Protein AF-A0A7W1L3Y7-F1 (afdb_monomer_lite)

Radius of gyration: 19.22 Å; chains: 1; bounding box: 58×40×40 Å

Foldseek 3Di:
DPQPPPPLLLVVWDQDPVRFTADDLSSLLVVCPDPQNPDDPPWDPLSVVVSVVCNVPVPDDDDPVSLVPGPDPSNSVSVVLSVVLVVLNVVDPGLVRSLVVCCPDPHRPHPLLVNLSSQLSVQSSVQPPPHDPVSNVVSNVVRFDWDWDQDPVRDIDTDGPVVVVVCVVVVDPDD

pLDDT: mean 91.41, std 9.78, range [36.44, 98.31]

Structure (mmCIF, N/CA/C/O backbone):
data_AF-A0A7W1L3Y7-F1
#
_entry.id   AF-A0A7W1L3Y7-F1
#
loop_
_atom_site.group_PDB
_atom_site.id
_atom_site.type_symbol
_atom_site.label_atom_id
_atom_site.label_alt_id
_atom_site.label_comp_id
_atom_site.label_asym_id
_atom_site.label_entity_id
_atom_site.label_seq_id
_atom_site.pdbx_PDB_ins_code
_atom_site.Cartn_x
_atom_site.Cartn_y
_atom_site.Cartn_z
_atom_site.occupancy
_atom_site.B_iso_or_equiv
_atom_site.auth_seq_id
_atom_site.auth_comp_id
_atom_site.auth_asym_id
_atom_site.auth_atom_id
_atom_site.pdbx_PDB_model_num
ATOM 1 N N . MET A 1 1 ? 14.614 -19.569 -9.894 1.00 56.78 1 MET A N 1
ATOM 2 C CA . MET A 1 1 ? 15.455 -18.602 -9.149 1.00 56.78 1 MET A CA 1
ATOM 3 C C . MET A 1 1 ? 15.008 -18.561 -7.680 1.00 56.78 1 MET A C 1
ATOM 5 O O . MET A 1 1 ? 13.864 -18.946 -7.446 1.00 56.78 1 MET A O 1
ATOM 9 N N . PRO A 1 2 ? 15.841 -18.178 -6.683 1.00 68.88 2 PRO A N 1
ATOM 10 C CA . PRO A 1 2 ? 15.335 -17.885 -5.339 1.00 68.88 2 PRO A CA 1
ATOM 11 C C . PRO A 1 2 ? 14.200 -16.865 -5.415 1.00 68.88 2 PRO A C 1
ATOM 13 O O . PRO A 1 2 ? 14.193 -16.025 -6.315 1.00 68.88 2 PRO A O 1
ATOM 16 N N . ASP A 1 3 ? 13.248 -16.938 -4.490 1.00 79.00 3 ASP A N 1
ATOM 17 C CA . ASP A 1 3 ? 12.190 -15.937 -4.416 1.00 79.00 3 ASP A CA 1
ATOM 18 C C . ASP A 1 3 ? 12.796 -14.570 -4.069 1.00 79.00 3 ASP A C 1
ATOM 20 O O . ASP A 1 3 ? 13.358 -14.387 -2.987 1.00 79.00 3 ASP A O 1
ATOM 24 N N . PHE A 1 4 ? 12.736 -13.636 -5.014 1.00 88.00 4 PHE A N 1
ATOM 25 C CA . PHE A 1 4 ? 13.309 -12.303 -4.883 1.00 88.00 4 PHE A CA 1
ATOM 26 C C . PHE A 1 4 ? 12.257 -11.310 -4.379 1.00 88.00 4 PHE A C 1
ATOM 28 O O . PHE A 1 4 ? 11.068 -11.425 -4.673 1.00 88.00 4 PHE A O 1
ATOM 35 N N . TRP A 1 5 ? 12.719 -10.349 -3.574 1.00 92.38 5 TRP A N 1
ATOM 36 C CA . TRP A 1 5 ? 11.899 -9.384 -2.828 1.00 92.38 5 TRP A CA 1
ATOM 37 C C . TRP A 1 5 ? 10.763 -10.025 -2.001 1.00 92.38 5 TRP A C 1
ATOM 39 O O . TRP A 1 5 ? 9.598 -9.649 -2.150 1.00 92.38 5 TRP A O 1
ATOM 49 N N . PRO A 1 6 ? 11.062 -10.964 -1.081 1.00 90.12 6 PRO A N 1
ATOM 50 C CA . PRO A 1 6 ? 10.035 -11.671 -0.307 1.00 90.12 6 PRO A CA 1
ATOM 51 C C . PRO A 1 6 ? 9.158 -10.746 0.557 1.00 90.12 6 PRO A C 1
ATOM 53 O O . PRO A 1 6 ? 8.056 -11.132 0.938 1.00 90.12 6 PRO A O 1
ATOM 56 N N . SER A 1 7 ? 9.630 -9.531 0.850 1.00 90.12 7 SER A N 1
ATOM 57 C CA . SER A 1 7 ? 8.935 -8.512 1.640 1.00 90.12 7 SER A CA 1
ATOM 58 C C . SER A 1 7 ? 8.073 -7.540 0.821 1.00 90.12 7 SER A C 1
ATOM 60 O O . SER A 1 7 ? 7.418 -6.693 1.418 1.00 90.12 7 SER A O 1
ATOM 62 N N . CYS A 1 8 ? 8.020 -7.637 -0.517 1.00 92.81 8 CYS A N 1
ATOM 63 C CA . CYS A 1 8 ? 7.277 -6.662 -1.338 1.00 92.81 8 CYS A CA 1
ATOM 64 C C . CYS A 1 8 ? 5.743 -6.756 -1.205 1.00 92.81 8 CYS A C 1
ATOM 66 O O . CYS A 1 8 ? 5.026 -5.871 -1.663 1.00 92.81 8 CYS A O 1
ATOM 68 N N . GLY A 1 9 ? 5.227 -7.821 -0.582 1.00 94.31 9 GLY A N 1
ATOM 69 C CA . GLY A 1 9 ? 3.790 -8.051 -0.405 1.00 94.31 9 GLY A CA 1
ATOM 70 C C . GLY A 1 9 ? 3.123 -8.832 -1.541 1.00 94.31 9 GLY A C 1
ATOM 71 O O . GLY A 1 9 ? 1.945 -9.150 -1.428 1.00 94.31 9 GLY A O 1
ATOM 72 N N . TYR A 1 10 ? 3.862 -9.225 -2.589 1.00 95.75 10 TYR A N 1
ATOM 73 C CA . TYR A 1 10 ? 3.333 -10.020 -3.710 1.00 95.75 10 TYR A CA 1
ATOM 74 C C . TYR A 1 10 ? 2.621 -11.305 -3.257 1.00 95.75 10 TYR A C 1
ATOM 76 O O . TYR A 1 10 ? 1.548 -11.630 -3.750 1.00 95.75 10 TYR A O 1
ATOM 84 N N . ARG A 1 11 ? 3.178 -12.008 -2.263 1.00 94.75 11 ARG A N 1
ATOM 85 C CA . ARG A 1 11 ? 2.610 -13.261 -1.730 1.00 94.75 11 ARG A CA 1
ATOM 86 C C . ARG A 1 11 ? 1.285 -13.087 -0.985 1.00 94.75 11 ARG A C 1
ATOM 88 O O . ARG A 1 11 ? 0.627 -14.080 -0.705 1.00 94.75 11 ARG A O 1
ATOM 95 N N . LEU A 1 12 ? 0.932 -11.857 -0.620 1.00 97.12 12 LEU A N 1
ATOM 96 C CA . LEU A 1 12 ? -0.343 -11.568 0.025 1.00 97.12 12 LEU A CA 1
ATOM 97 C C . LEU A 1 12 ? -1.458 -11.419 -1.0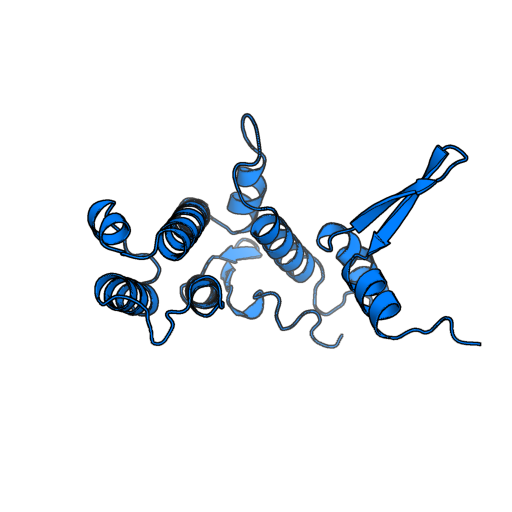08 1.00 97.12 12 LEU A C 1
ATOM 99 O O . LEU A 1 12 ? -2.620 -11.455 -0.641 1.00 97.12 12 LEU A O 1
ATOM 103 N N . LEU A 1 13 ? -1.132 -11.252 -2.289 1.00 97.50 13 LEU A N 1
ATOM 104 C CA . LEU A 1 13 ? -2.101 -11.099 -3.367 1.00 97.50 13 LEU A CA 1
ATOM 105 C C . LEU A 1 13 ? -2.479 -12.460 -3.958 1.00 97.50 13 LEU A C 1
ATOM 107 O O . LEU A 1 13 ? -1.822 -13.473 -3.723 1.00 97.50 13 LEU A O 1
ATOM 111 N N . THR A 1 14 ? -3.548 -12.490 -4.748 1.00 97.00 14 THR A N 1
ATOM 112 C CA . THR A 1 14 ? -3.971 -13.697 -5.474 1.00 97.00 14 THR A CA 1
ATOM 113 C C . THR A 1 14 ? -4.036 -13.409 -6.964 1.00 97.00 14 THR A C 1
ATOM 115 O O . THR A 1 14 ? -4.475 -12.335 -7.366 1.00 97.00 14 THR A O 1
ATOM 118 N N . GLN A 1 15 ? -3.603 -14.358 -7.790 1.00 96.50 15 GLN A N 1
ATOM 119 C CA . GLN A 1 15 ? -3.755 -14.254 -9.237 1.00 96.50 15 GLN A CA 1
ATOM 120 C C . GLN A 1 15 ? -5.181 -14.644 -9.645 1.00 96.50 15 GLN A C 1
ATOM 122 O O . GLN A 1 15 ? -5.721 -15.641 -9.170 1.00 96.50 15 GLN A O 1
ATOM 127 N N . ARG A 1 16 ? -5.787 -13.839 -10.513 1.00 95.81 16 ARG A N 1
ATOM 128 C CA . ARG A 1 16 ? -7.106 -14.067 -11.109 1.00 95.81 16 ARG A CA 1
ATOM 129 C C . ARG A 1 16 ? -6.986 -14.926 -12.370 1.00 95.81 16 ARG A C 1
ATOM 131 O O . ARG A 1 16 ? -5.899 -15.092 -12.919 1.00 95.81 16 ARG A O 1
ATOM 138 N N . ASP A 1 17 ? -8.122 -15.401 -12.874 1.00 94.94 17 ASP A N 1
ATOM 139 C CA . ASP A 1 17 ? -8.191 -16.221 -14.095 1.00 94.94 17 ASP A CA 1
ATOM 140 C C . ASP A 1 17 ? -7.686 -15.491 -15.353 1.00 94.94 17 ASP A C 1
ATOM 142 O O . ASP A 1 17 ? -7.199 -16.119 -16.289 1.00 94.94 17 ASP A O 1
ATOM 146 N N . ASP A 1 18 ? -7.771 -14.157 -15.375 1.00 95.00 18 ASP A N 1
ATOM 147 C CA . ASP A 1 18 ? -7.239 -13.302 -16.445 1.00 95.00 18 ASP A CA 1
ATOM 148 C C . ASP A 1 18 ? -5.726 -13.035 -16.312 1.00 95.00 18 ASP A C 1
ATOM 150 O O . ASP A 1 18 ? -5.155 -12.256 -17.076 1.00 95.00 18 ASP A O 1
ATOM 154 N N . GLY A 1 19 ? -5.074 -13.674 -15.338 1.00 95.19 19 GLY A N 1
ATOM 155 C CA . GLY A 1 19 ? -3.653 -13.546 -15.052 1.00 95.19 19 GLY A CA 1
ATOM 156 C C . GLY A 1 19 ? -3.285 -12.334 -14.199 1.00 95.19 19 GLY A C 1
ATOM 157 O O . GLY A 1 19 ? -2.130 -12.259 -13.800 1.00 95.19 19 GLY A O 1
ATOM 158 N N . ARG A 1 20 ? -4.224 -11.432 -13.884 1.00 96.94 20 ARG A N 1
ATOM 159 C CA . ARG A 1 20 ? -3.988 -10.185 -13.131 1.00 96.94 20 ARG A CA 1
ATOM 160 C C . ARG A 1 20 ? -4.031 -10.400 -11.620 1.00 96.94 20 ARG A C 1
ATOM 162 O O . ARG A 1 20 ? -4.549 -11.409 -11.139 1.00 96.94 20 ARG A O 1
ATOM 169 N N . LEU A 1 21 ? -3.546 -9.433 -10.845 1.00 98.00 21 LEU A N 1
ATOM 170 C CA . LEU A 1 21 ? -3.535 -9.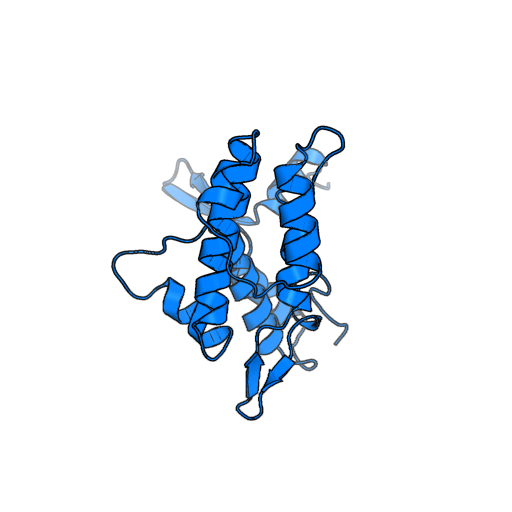522 -9.382 1.00 98.00 21 LEU A CA 1
ATOM 171 C C . LEU A 1 21 ? -4.813 -8.971 -8.737 1.00 98.00 21 LEU A C 1
ATOM 173 O O . LEU A 1 21 ? -5.205 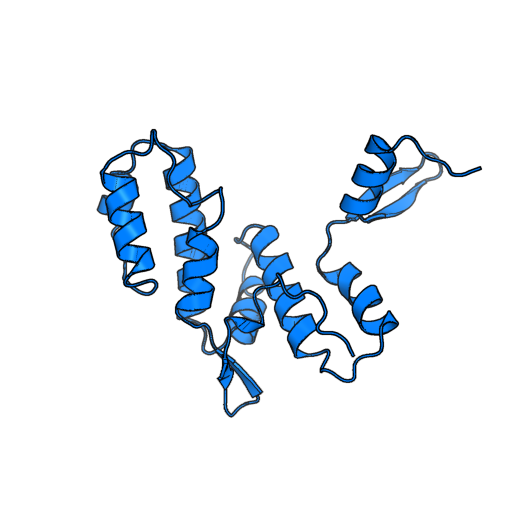-7.825 -8.957 1.00 98.00 21 LEU A O 1
ATOM 177 N N . ALA A 1 22 ? -5.430 -9.776 -7.874 1.00 97.75 22 ALA A N 1
ATOM 178 C CA . ALA A 1 22 ? -6.506 -9.374 -6.979 1.00 97.75 22 ALA A CA 1
ATOM 179 C C . ALA A 1 22 ? -5.960 -8.918 -5.621 1.00 97.75 22 ALA A C 1
ATOM 181 O O . ALA A 1 22 ? -5.140 -9.599 -4.995 1.00 97.75 22 ALA A O 1
ATOM 182 N N . VAL A 1 23 ? -6.489 -7.792 -5.139 1.00 97.88 23 VAL A N 1
ATOM 183 C CA . VAL A 1 23 ? -6.279 -7.304 -3.773 1.00 97.88 23 VAL A CA 1
ATOM 184 C C . VAL A 1 23 ? -7.006 -8.224 -2.796 1.00 97.88 23 VAL A C 1
ATOM 186 O O . VAL A 1 23 ? -8.205 -8.473 -2.941 1.00 97.88 23 VAL A O 1
ATOM 189 N N . THR A 1 24 ? -6.288 -8.702 -1.785 1.00 98.19 24 THR A N 1
ATOM 190 C CA . THR A 1 24 ? -6.813 -9.559 -0.717 1.00 98.19 24 THR A CA 1
ATOM 191 C C . THR A 1 24 ? -6.906 -8.790 0.596 1.00 98.19 24 THR A C 1
ATOM 193 O O . THR A 1 24 ? -6.329 -7.713 0.760 1.00 98.19 24 THR A O 1
ATOM 196 N N . ASP A 1 25 ? -7.595 -9.382 1.562 1.00 98.31 25 ASP A N 1
ATOM 197 C CA . ASP A 1 25 ? -7.688 -8.832 2.910 1.00 98.31 25 ASP A CA 1
ATOM 198 C C . ASP A 1 25 ? -6.326 -8.824 3.617 1.00 98.31 25 ASP A C 1
ATOM 200 O O . ASP A 1 25 ? -5.998 -7.859 4.302 1.00 98.31 25 ASP A O 1
ATOM 204 N N . ASP A 1 26 ? -5.489 -9.840 3.391 1.00 98.12 26 ASP A N 1
ATOM 205 C CA . ASP A 1 26 ? -4.153 -9.920 3.991 1.00 98.12 26 ASP A CA 1
ATOM 206 C C . ASP A 1 26 ? -3.208 -8.852 3.437 1.00 98.12 26 ASP A C 1
ATOM 208 O O . ASP A 1 26 ? -2.417 -8.270 4.183 1.00 98.12 26 ASP A O 1
ATOM 212 N N . PHE A 1 27 ? -3.330 -8.526 2.147 1.00 98.06 27 PHE A N 1
ATOM 213 C CA . PHE A 1 27 ? -2.586 -7.415 1.563 1.00 98.06 27 PHE A CA 1
ATOM 214 C C . PHE A 1 27 ? -2.968 -6.086 2.224 1.00 98.06 27 PHE A C 1
ATOM 216 O O . PHE A 1 27 ? -2.086 -5.313 2.595 1.00 98.06 27 PHE A O 1
ATOM 223 N N . LEU A 1 28 ? -4.263 -5.843 2.450 1.00 98.06 28 LEU A N 1
ATOM 224 C CA . LEU A 1 28 ? -4.734 -4.637 3.134 1.00 98.06 28 LEU A CA 1
ATOM 225 C C . LEU A 1 28 ? -4.277 -4.585 4.599 1.00 98.06 28 LEU A C 1
ATOM 227 O O . LEU A 1 28 ? -3.762 -3.555 5.034 1.00 98.06 28 LEU A O 1
ATOM 231 N N . ARG A 1 29 ? -4.385 -5.700 5.334 1.00 98.00 29 ARG A N 1
ATOM 232 C CA . ARG A 1 29 ? -3.908 -5.809 6.725 1.00 98.00 29 ARG A CA 1
ATOM 233 C C . ARG A 1 29 ? -2.418 -5.523 6.853 1.00 98.00 29 ARG A C 1
ATOM 235 O O . ARG A 1 29 ? -2.002 -4.932 7.841 1.00 98.00 29 ARG A O 1
ATOM 242 N N . SER A 1 30 ? -1.611 -5.887 5.856 1.00 97.00 30 SER A N 1
ATOM 243 C CA . SER A 1 30 ? -0.161 -5.667 5.912 1.00 97.00 30 SER A CA 1
ATOM 244 C C . SER A 1 30 ? 0.244 -4.199 6.064 1.00 97.00 30 SER A C 1
ATOM 246 O O . SER A 1 30 ? 1.307 -3.920 6.612 1.00 97.00 30 SER A O 1
ATOM 248 N N . TYR A 1 31 ? -0.596 -3.260 5.617 1.00 96.81 31 TYR A N 1
ATOM 249 C CA . TYR A 1 31 ? -0.360 -1.833 5.824 1.00 96.81 31 TYR A CA 1
ATOM 250 C C . TYR A 1 31 ? -0.603 -1.413 7.271 1.00 96.81 31 TYR A C 1
ATOM 252 O O . TYR A 1 31 ? 0.179 -0.632 7.799 1.00 96.81 31 TYR A O 1
ATOM 260 N N . LEU A 1 32 ? -1.635 -1.962 7.917 1.00 97.06 32 LEU A N 1
ATOM 261 C CA . LEU A 1 32 ? -1.959 -1.673 9.317 1.00 97.06 32 LEU A CA 1
ATOM 262 C C . LEU A 1 32 ? -0.828 -2.113 10.256 1.00 97.06 32 LEU A C 1
ATOM 264 O O . LEU A 1 32 ? -0.607 -1.503 11.288 1.00 97.06 32 LEU A O 1
ATOM 268 N N . LEU A 1 33 ? -0.048 -3.123 9.868 1.00 95.25 33 LEU A N 1
ATOM 269 C CA . LEU A 1 33 ? 1.101 -3.594 10.647 1.00 95.25 33 LEU A CA 1
ATOM 270 C C . LEU A 1 33 ? 2.351 -2.704 10.528 1.00 95.25 33 LEU A C 1
ATOM 272 O O . LEU A 1 33 ? 3.381 -3.019 11.127 1.00 95.25 33 LEU A O 1
ATOM 276 N N . ARG A 1 34 ? 2.311 -1.637 9.725 1.00 94.50 34 ARG A N 1
ATOM 277 C CA . ARG A 1 34 ? 3.442 -0.714 9.572 1.00 94.50 34 ARG A CA 1
ATOM 278 C C . ARG A 1 34 ? 3.464 0.309 10.695 1.00 94.50 34 ARG A C 1
ATOM 280 O O . ARG A 1 34 ? 2.416 0.686 11.198 1.00 94.50 34 ARG A O 1
ATOM 287 N N . LEU A 1 35 ? 4.652 0.801 11.035 1.00 93.44 35 LEU A N 1
ATOM 288 C CA . LEU A 1 35 ? 4.847 1.742 12.142 1.00 93.44 35 LEU A CA 1
ATOM 289 C C . LEU A 1 35 ? 4.038 3.038 11.986 1.00 93.44 35 LEU A C 1
ATOM 291 O O . LEU A 1 35 ? 3.679 3.644 12.983 1.00 93.44 35 LEU A O 1
ATOM 295 N N . GLU A 1 36 ? 3.731 3.449 10.755 1.00 93.81 36 GLU A N 1
ATOM 296 C CA . GLU A 1 36 ? 2.939 4.649 10.475 1.00 93.81 36 GLU A CA 1
ATOM 297 C C . GLU A 1 36 ? 1.445 4.501 10.825 1.00 93.81 36 GLU A C 1
ATOM 299 O O . GLU A 1 36 ? 0.751 5.511 10.934 1.00 93.81 36 GLU A O 1
ATOM 304 N N . LEU A 1 37 ? 0.941 3.265 10.962 1.00 96.12 37 LEU A N 1
ATOM 305 C CA . LEU A 1 37 ? -0.475 2.949 11.225 1.00 96.12 37 LEU A CA 1
ATOM 306 C C . LEU A 1 37 ? -0.692 2.057 12.455 1.00 96.12 37 LEU A C 1
ATOM 308 O O . LEU A 1 37 ? -1.814 1.977 12.955 1.00 96.12 37 LEU A O 1
ATOM 312 N N . ALA A 1 38 ? 0.342 1.352 12.908 1.00 96.25 38 ALA A N 1
ATOM 313 C CA . ALA A 1 38 ? 0.291 0.490 14.073 1.00 96.25 38 ALA A CA 1
ATOM 314 C C . ALA A 1 38 ? 0.182 1.352 15.343 1.00 96.25 38 ALA A C 1
ATOM 316 O O . ALA A 1 38 ? 1.081 2.161 15.589 1.00 96.25 38 ALA A O 1
ATOM 317 N N . PRO A 1 39 ? -0.868 1.167 16.163 1.00 95.12 39 PRO A N 1
ATOM 318 C CA . PRO A 1 39 ? -1.026 1.907 17.401 1.00 95.12 39 PRO A CA 1
ATOM 319 C C . PRO A 1 39 ? 0.154 1.685 18.347 1.00 95.12 39 PRO A C 1
ATOM 321 O O . PRO A 1 39 ? 0.728 0.592 18.424 1.00 95.12 39 PRO A O 1
ATOM 324 N N . ILE A 1 40 ? 0.482 2.721 19.109 1.00 94.69 40 ILE A N 1
ATOM 325 C CA . ILE A 1 40 ? 1.502 2.701 20.158 1.00 94.69 40 ILE A CA 1
ATOM 326 C C . ILE A 1 40 ? 0.844 2.672 21.542 1.00 94.69 40 ILE A C 1
ATOM 328 O O . ILE A 1 40 ? -0.377 2.735 21.674 1.00 94.69 40 ILE A O 1
ATOM 332 N N . ALA A 1 41 ? 1.644 2.555 22.603 1.00 92.75 41 ALA A N 1
ATOM 333 C CA . ALA A 1 41 ? 1.118 2.463 23.968 1.00 92.75 41 ALA A CA 1
ATOM 334 C C . ALA A 1 41 ? 0.315 3.712 24.382 1.00 92.75 41 ALA A C 1
ATOM 336 O O . ALA A 1 41 ? -0.584 3.630 25.217 1.00 92.75 41 ALA A O 1
ATOM 337 N N . GLU A 1 42 ? 0.644 4.856 23.790 1.00 93.94 42 GLU A N 1
ATOM 338 C CA . GLU A 1 42 ? 0.028 6.158 24.015 1.00 93.94 42 GLU A CA 1
ATOM 339 C C . GLU A 1 42 ? -1.187 6.426 23.107 1.00 93.94 42 GLU A C 1
ATOM 341 O O . GLU A 1 42 ? -1.851 7.451 23.280 1.00 93.94 42 GLU A O 1
ATOM 346 N N . SER A 1 43 ? -1.492 5.527 22.162 1.00 95.88 43 SER A N 1
ATOM 347 C CA . SER A 1 43 ? -2.618 5.674 21.236 1.00 95.88 43 SER A CA 1
ATOM 348 C C . SER A 1 43 ? -3.954 5.757 21.972 1.00 95.88 43 SER A C 1
ATOM 350 O O . SER A 1 43 ? -4.205 5.092 22.981 1.00 95.88 43 SER A O 1
ATOM 352 N N . CYS A 1 44 ? -4.845 6.598 21.452 1.00 96.50 44 CYS A N 1
ATOM 353 C CA . CYS A 1 44 ? -6.151 6.821 22.061 1.00 96.50 44 CYS A CA 1
ATOM 354 C C . CYS A 1 44 ? -7.115 5.647 21.806 1.00 96.50 44 CYS A C 1
ATOM 356 O O . CYS A 1 44 ? -6.958 4.884 20.856 1.00 96.50 44 CYS A O 1
ATOM 358 N N . ALA A 1 45 ? -8.163 5.527 22.628 1.00 97.38 45 ALA A N 1
ATOM 359 C CA . ALA A 1 45 ? -9.133 4.432 22.514 1.00 97.38 45 ALA A CA 1
ATOM 360 C C . ALA A 1 45 ? -9.811 4.354 21.133 1.00 97.38 45 ALA A C 1
ATOM 362 O O . ALA A 1 45 ? -10.003 3.259 20.618 1.00 97.38 45 ALA A O 1
ATOM 363 N N . ALA A 1 46 ? -10.117 5.503 20.519 1.00 97.12 46 ALA A N 1
ATOM 364 C CA . ALA A 1 46 ? -10.722 5.559 19.187 1.00 97.12 46 ALA A CA 1
ATOM 365 C C . ALA A 1 46 ? -9.790 5.007 18.096 1.00 97.12 46 ALA A C 1
ATOM 367 O O . ALA A 1 46 ? -10.242 4.335 17.175 1.00 97.12 46 ALA A O 1
ATOM 368 N N . GLU A 1 47 ? -8.484 5.259 18.210 1.00 97.69 47 GLU A N 1
ATOM 369 C CA . GLU A 1 47 ? -7.490 4.724 17.280 1.00 97.69 47 GLU A CA 1
ATOM 370 C C . GLU A 1 47 ? -7.365 3.204 17.415 1.00 97.69 47 GLU A C 1
ATOM 372 O O . GLU A 1 47 ? -7.378 2.504 16.407 1.00 97.69 47 GLU A O 1
ATOM 377 N N . LEU A 1 48 ? -7.305 2.693 18.650 1.00 97.62 48 LEU A N 1
ATOM 378 C CA . LEU A 1 48 ? -7.258 1.254 18.923 1.00 97.62 48 LEU A CA 1
ATOM 379 C C . LEU A 1 48 ? -8.505 0.540 18.386 1.00 97.62 48 LEU A C 1
ATOM 381 O O . LEU A 1 48 ? -8.389 -0.472 17.702 1.00 97.62 48 LEU A O 1
ATOM 385 N N . GLU A 1 49 ? -9.690 1.098 18.643 1.00 97.00 49 GLU A N 1
ATOM 386 C CA . GLU A 1 49 ? -10.960 0.542 18.168 1.00 97.00 49 GLU A CA 1
ATOM 387 C C . GLU A 1 49 ? -11.031 0.521 16.636 1.00 97.00 49 GLU A C 1
ATOM 389 O O . GLU A 1 49 ? -11.360 -0.511 16.045 1.00 97.00 49 GLU A O 1
ATOM 394 N N . LEU A 1 50 ? -10.662 1.629 15.982 1.00 97.25 50 LEU A N 1
ATOM 395 C CA . LEU A 1 50 ? -10.614 1.698 14.524 1.00 97.25 50 LEU A CA 1
ATOM 396 C C . LEU A 1 50 ? -9.613 0.686 13.951 1.00 97.25 50 LEU A C 1
ATOM 398 O O . LEU A 1 50 ? -9.923 -0.006 12.976 1.00 97.25 50 LEU A O 1
ATOM 402 N N . HIS A 1 51 ? -8.426 0.592 14.550 1.00 97.88 51 HIS A N 1
ATOM 403 C CA . HIS A 1 51 ? -7.376 -0.322 14.122 1.00 97.88 51 HIS A CA 1
ATOM 404 C C . HIS A 1 51 ? -7.822 -1.784 14.209 1.00 97.88 51 HIS A C 1
ATOM 406 O O . HIS A 1 51 ? -7.738 -2.513 13.219 1.00 97.88 51 HIS A O 1
ATOM 412 N N . ASP A 1 52 ? -8.350 -2.201 15.361 1.00 97.50 52 ASP A N 1
ATOM 413 C CA . ASP A 1 52 ? -8.819 -3.568 15.594 1.00 97.50 52 ASP A CA 1
ATOM 414 C C . ASP A 1 52 ? -9.968 -3.931 14.649 1.00 97.50 52 ASP A C 1
ATOM 416 O O . ASP A 1 52 ? -9.984 -5.015 14.052 1.00 97.50 52 ASP A O 1
ATOM 420 N N . ALA A 1 53 ? -10.905 -3.001 14.443 1.00 97.31 53 ALA A N 1
ATOM 421 C CA . ALA A 1 53 ? -12.010 -3.201 13.521 1.00 97.31 53 ALA A CA 1
ATOM 422 C C . ALA A 1 53 ? -11.504 -3.380 12.076 1.00 97.31 53 ALA A C 1
ATOM 424 O O . ALA A 1 53 ? -11.966 -4.275 11.364 1.00 97.31 53 ALA A O 1
ATOM 425 N N . LEU A 1 54 ? -10.527 -2.577 11.641 1.00 97.88 54 LEU A N 1
ATOM 426 C CA . LEU A 1 54 ? -9.927 -2.686 10.307 1.00 97.88 54 LEU A CA 1
ATOM 427 C C . LEU A 1 54 ? -9.050 -3.931 10.147 1.00 97.88 54 LEU A C 1
ATOM 429 O O . LEU A 1 54 ? -9.004 -4.504 9.058 1.00 97.88 54 LEU A O 1
ATOM 433 N N . LEU A 1 55 ? -8.384 -4.397 11.203 1.00 97.81 55 LEU A N 1
ATOM 434 C CA . LEU A 1 55 ? -7.683 -5.680 11.177 1.00 97.81 55 LEU A CA 1
ATOM 435 C C . LEU A 1 55 ? -8.667 -6.838 10.981 1.00 97.81 55 LEU A C 1
ATOM 437 O O . LEU A 1 55 ? -8.407 -7.734 10.172 1.00 97.81 55 LEU A O 1
ATOM 441 N N . ALA A 1 56 ? -9.812 -6.818 11.665 1.00 97.81 56 ALA A N 1
ATOM 442 C 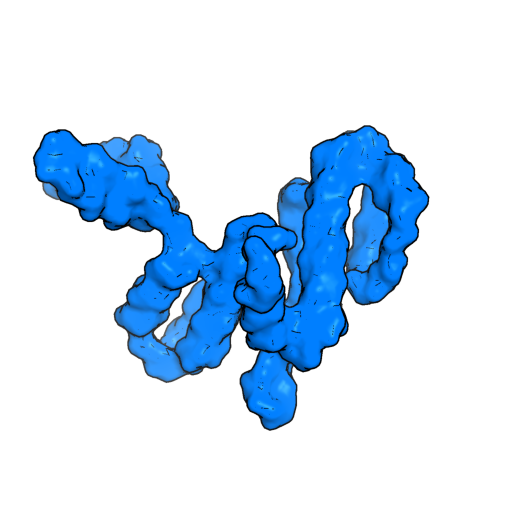CA . ALA A 1 56 ? -10.849 -7.832 11.491 1.00 97.81 56 ALA A CA 1
ATOM 443 C C . ALA A 1 56 ? -11.489 -7.754 10.093 1.00 97.81 56 ALA A C 1
ATOM 445 O O . ALA A 1 56 ? -11.562 -8.759 9.376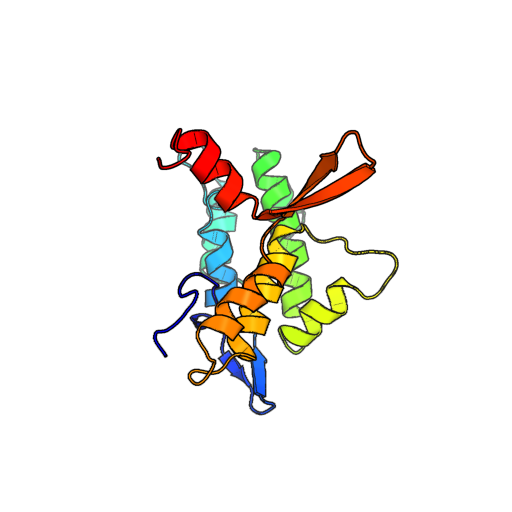 1.00 97.81 56 ALA A O 1
ATOM 446 N N . HIS A 1 57 ? -11.886 -6.550 9.677 1.00 97.88 57 HIS A N 1
ATOM 447 C CA . HIS A 1 57 ? -12.652 -6.283 8.462 1.00 97.88 57 HIS A CA 1
ATOM 448 C C . HIS A 1 57 ? -11.980 -5.201 7.597 1.00 97.88 57 HIS A C 1
ATOM 450 O O . HIS A 1 57 ? -12.475 -4.078 7.502 1.00 97.88 57 HIS A O 1
ATOM 456 N N . PRO A 1 58 ? -10.888 -5.518 6.878 1.00 97.50 58 PRO A N 1
ATOM 457 C CA . PRO A 1 58 ? -10.068 -4.507 6.200 1.00 97.50 58 PRO A CA 1
ATOM 458 C C . PRO A 1 58 ? -10.790 -3.737 5.092 1.00 97.50 58 PRO A C 1
ATOM 460 O O . PRO A 1 58 ? -10.369 -2.636 4.735 1.00 97.50 58 PRO A O 1
ATOM 463 N N . ARG A 1 59 ? -11.892 -4.280 4.561 1.00 97.62 59 ARG A N 1
ATOM 464 C CA . ARG A 1 59 ? -12.723 -3.643 3.526 1.00 97.62 59 ARG A CA 1
ATOM 465 C C . ARG A 1 59 ? -13.867 -2.793 4.073 1.00 97.62 59 ARG A C 1
ATOM 467 O O . ARG A 1 59 ? -14.593 -2.206 3.277 1.00 97.62 59 ARG A O 1
ATOM 474 N N . GLN A 1 60 ? -14.072 -2.753 5.389 1.00 96.19 60 GLN A N 1
ATOM 475 C CA . GLN A 1 60 ? -15.192 -2.005 5.953 1.00 96.19 60 GLN A CA 1
ATOM 476 C C . GLN A 1 60 ? -15.051 -0.504 5.675 1.00 96.19 60 GLN A C 1
ATOM 478 O O . GLN A 1 60 ? -13.944 0.053 5.684 1.00 96.19 60 GLN A O 1
ATOM 483 N N . SER A 1 61 ? -16.185 0.152 5.436 1.00 94.69 61 SER A N 1
ATOM 484 C CA . SER A 1 61 ? -16.236 1.611 5.357 1.00 94.69 61 SER A CA 1
ATOM 485 C C . SER A 1 61 ? -15.884 2.213 6.716 1.00 94.69 61 SER A C 1
ATOM 487 O O . SER A 1 61 ? -16.214 1.634 7.746 1.00 94.69 61 SER A O 1
ATOM 489 N N . VAL A 1 62 ? -15.223 3.366 6.703 1.00 95.12 62 VAL A N 1
ATOM 490 C CA . VAL A 1 62 ? -14.878 4.131 7.908 1.00 95.12 62 VAL A CA 1
ATOM 491 C C . VAL A 1 62 ? -15.546 5.488 7.775 1.00 95.12 62 VAL A C 1
ATOM 493 O O . VAL A 1 62 ? -15.383 6.136 6.739 1.00 95.12 62 VAL A O 1
ATOM 496 N N . ASP A 1 63 ? -16.327 5.896 8.774 1.00 91.56 63 ASP A N 1
ATOM 497 C CA . ASP A 1 63 ? -16.943 7.220 8.754 1.00 91.56 63 ASP A CA 1
ATOM 498 C C . ASP A 1 63 ? -15.878 8.291 9.044 1.00 91.56 63 ASP A C 1
ATOM 500 O O . ASP A 1 63 ? -14.935 8.104 9.816 1.00 91.56 63 ASP A O 1
ATOM 504 N N . THR A 1 64 ? -16.062 9.460 8.444 1.00 90.62 64 THR A N 1
ATOM 505 C CA . THR A 1 64 ? -15.377 10.697 8.817 1.00 90.62 64 THR A CA 1
ATOM 506 C C . THR A 1 64 ? -15.421 10.978 10.322 1.00 90.62 64 THR A C 1
ATOM 508 O O . THR A 1 64 ? -14.443 11.498 10.857 1.00 90.62 64 THR A O 1
ATOM 511 N N . GLY A 1 65 ? -16.512 10.613 11.008 1.00 92.12 65 GLY A N 1
ATOM 512 C CA . GLY A 1 65 ? -16.643 10.737 12.462 1.00 92.12 65 GLY A CA 1
ATOM 513 C C . GLY A 1 65 ? -15.646 9.870 13.235 1.00 92.12 65 GLY A C 1
ATOM 514 O O . GLY A 1 65 ? -14.990 10.372 14.148 1.00 92.12 65 GLY A O 1
ATOM 515 N N . ASP A 1 66 ? -15.476 8.611 12.825 1.00 92.25 66 ASP A N 1
ATOM 516 C CA . ASP A 1 66 ? -14.553 7.664 13.465 1.00 92.25 66 ASP A CA 1
ATOM 517 C C . ASP A 1 66 ? -13.103 8.129 13.301 1.00 92.25 66 ASP A C 1
ATOM 519 O O . ASP A 1 66 ? -12.325 8.156 14.253 1.00 92.25 66 ASP A O 1
ATOM 523 N N . LEU A 1 67 ? -12.755 8.589 12.094 1.00 94.50 67 LEU A N 1
ATOM 524 C CA . LEU A 1 67 ? -11.428 9.128 11.815 1.00 94.50 67 LEU A CA 1
ATOM 525 C C . LEU A 1 67 ? -11.168 10.432 12.589 1.00 94.50 67 LEU A C 1
ATOM 527 O O . LEU A 1 67 ? -10.066 10.651 13.091 1.00 94.50 67 LEU A O 1
ATOM 531 N N . ALA A 1 68 ? -12.171 11.306 12.713 1.00 95.25 68 ALA A N 1
ATOM 532 C CA . ALA A 1 68 ? -12.053 12.560 13.456 1.00 95.25 68 ALA A CA 1
ATOM 533 C C . ALA A 1 68 ? -11.880 12.352 14.970 1.00 95.25 68 ALA A C 1
ATOM 535 O O . ALA A 1 68 ? -11.278 13.209 15.622 1.00 95.25 68 ALA A O 1
ATOM 536 N N . ALA A 1 69 ? -12.369 11.230 15.510 1.00 96.00 69 ALA A N 1
ATOM 537 C CA . ALA A 1 69 ? -12.251 10.873 16.922 1.00 96.00 69 ALA A CA 1
ATOM 538 C C . ALA A 1 69 ? -10.818 10.507 17.349 1.00 96.00 69 ALA A C 1
ATOM 540 O O . ALA A 1 69 ? -10.521 10.520 18.546 1.00 96.00 69 ALA A O 1
ATOM 541 N N . ILE A 1 70 ? -9.917 10.228 16.399 1.00 96.81 70 ILE A N 1
ATOM 542 C CA . ILE A 1 70 ? -8.492 10.035 16.683 1.00 96.81 70 ILE A CA 1
ATOM 543 C C . ILE A 1 70 ? -7.898 11.353 17.197 1.00 96.81 70 ILE A C 1
ATOM 545 O O . ILE A 1 70 ? -7.958 12.392 16.530 1.00 96.81 70 ILE A O 1
ATOM 549 N N . ALA A 1 71 ? -7.329 11.301 18.404 1.00 95.00 71 ALA A N 1
ATOM 550 C CA . ALA A 1 71 ? -6.789 12.472 19.089 1.00 95.00 71 ALA A CA 1
ATOM 551 C C . ALA A 1 71 ? -5.484 12.977 18.457 1.00 95.00 71 ALA A C 1
ATOM 553 O O . ALA A 1 71 ? -5.290 14.188 18.336 1.00 95.00 71 ALA A O 1
ATOM 554 N N . ASP A 1 72 ? -4.611 12.057 18.045 1.00 96.50 72 ASP A N 1
ATOM 555 C CA . ASP A 1 72 ? -3.354 12.375 17.374 1.00 96.50 72 ASP A CA 1
ATOM 556 C C . ASP A 1 72 ? -3.614 12.802 15.919 1.00 96.50 72 ASP A C 1
ATOM 558 O O . ASP A 1 72 ? -4.241 12.091 15.130 1.00 96.50 72 ASP A O 1
ATOM 562 N N . ALA A 1 73 ? -3.150 14.002 15.568 1.00 96.00 73 ALA A N 1
ATOM 563 C CA . ALA A 1 73 ? -3.324 14.554 14.235 1.00 96.00 73 ALA A CA 1
ATOM 564 C C . ALA A 1 73 ? -2.500 13.811 13.176 1.00 96.00 73 ALA A C 1
ATOM 566 O O . ALA A 1 73 ? -3.011 13.629 12.070 1.00 96.00 73 ALA A O 1
ATOM 567 N N . ASP A 1 74 ? -1.298 13.349 13.523 1.00 95.38 74 ASP A N 1
ATOM 568 C CA . ASP A 1 74 ? -0.398 12.663 12.596 1.00 95.38 74 ASP A CA 1
ATOM 569 C C . ASP A 1 74 ? -0.935 11.257 12.297 1.00 95.38 74 ASP A C 1
ATOM 571 O O . ASP A 1 74 ? -1.058 10.861 11.135 1.00 95.38 74 ASP A O 1
ATOM 575 N N . ALA A 1 75 ? -1.376 10.531 13.333 1.00 95.75 75 ALA A N 1
ATOM 576 C CA . ALA A 1 75 ? -2.040 9.237 13.164 1.00 95.75 75 ALA A CA 1
ATOM 577 C C . ALA A 1 75 ? -3.300 9.374 12.295 1.00 95.75 75 ALA A C 1
ATOM 579 O O . ALA A 1 75 ? -3.495 8.626 11.333 1.00 95.75 75 ALA A O 1
ATOM 580 N N . ARG A 1 76 ? -4.140 10.378 12.575 1.00 96.69 76 ARG A N 1
ATOM 581 C CA . ARG A 1 76 ? -5.347 10.660 11.787 1.00 96.69 76 ARG A CA 1
ATOM 582 C C . ARG A 1 76 ? -5.034 10.959 10.320 1.00 96.69 76 ARG A C 1
ATOM 584 O O . ARG A 1 76 ? -5.756 10.490 9.436 1.00 96.69 76 ARG A O 1
ATOM 591 N N . GLU A 1 77 ? -3.980 11.722 10.042 1.00 96.12 77 GLU A N 1
ATOM 592 C CA . GLU A 1 77 ? -3.532 11.991 8.674 1.00 96.12 77 GLU A CA 1
ATOM 593 C C . GLU A 1 77 ? -3.078 10.704 7.970 1.00 96.12 77 GLU A C 1
ATOM 595 O O . GLU A 1 77 ? -3.542 10.421 6.859 1.00 96.12 77 GLU A O 1
ATOM 600 N N . ASN A 1 78 ? -2.263 9.882 8.638 1.00 96.12 78 ASN A N 1
ATOM 601 C CA . ASN A 1 78 ? -1.783 8.605 8.108 1.00 96.12 78 ASN A CA 1
ATOM 602 C C . ASN A 1 78 ? -2.937 7.649 7.778 1.00 96.12 78 ASN A C 1
ATOM 604 O O . ASN A 1 78 ? -2.986 7.101 6.669 1.00 96.12 78 ASN A O 1
ATOM 608 N N . TYR A 1 79 ? -3.908 7.497 8.685 1.00 97.12 79 TYR A N 1
ATOM 609 C CA . TYR A 1 79 ? -5.122 6.721 8.422 1.00 97.12 79 TYR A CA 1
ATOM 610 C C . TYR A 1 79 ? -5.894 7.287 7.232 1.00 97.12 79 TYR A C 1
ATOM 612 O O . TYR A 1 79 ? -6.277 6.533 6.340 1.00 97.12 79 TYR A O 1
ATOM 620 N N . GLY A 1 80 ? -6.085 8.606 7.162 1.00 96.12 80 GLY A N 1
ATOM 621 C CA . GLY A 1 80 ? -6.775 9.244 6.042 1.00 96.12 80 GLY A CA 1
ATOM 622 C C . GLY A 1 80 ? -6.096 8.975 4.695 1.00 96.12 80 GLY A C 1
ATOM 623 O O . GLY A 1 80 ? -6.768 8.660 3.711 1.00 96.12 80 GLY A O 1
ATOM 624 N N . ILE A 1 81 ? -4.766 9.069 4.643 1.00 95.81 81 ILE A N 1
ATOM 625 C CA . ILE A 1 81 ? -3.960 8.750 3.458 1.00 95.81 81 ILE A CA 1
ATOM 626 C C . ILE A 1 81 ? -4.148 7.282 3.055 1.00 95.81 81 ILE A C 1
ATOM 628 O O . ILE A 1 81 ? -4.435 6.991 1.888 1.00 95.81 81 ILE A O 1
ATOM 632 N N . TRP A 1 82 ? -4.024 6.359 4.009 1.00 96.88 82 TRP A N 1
ATOM 633 C CA . TRP A 1 82 ? -4.170 4.931 3.745 1.00 96.88 82 TRP A CA 1
ATOM 634 C C . TRP A 1 82 ? -5.591 4.557 3.314 1.00 96.88 82 TRP A C 1
ATOM 636 O O . TRP A 1 82 ? -5.747 3.800 2.358 1.00 96.88 82 TRP A O 1
ATOM 646 N N . LEU A 1 83 ? -6.628 5.118 3.942 1.00 96.56 83 LEU A N 1
ATOM 647 C CA . LEU A 1 83 ? -8.030 4.861 3.596 1.00 96.56 83 LEU A CA 1
ATOM 648 C C . LEU A 1 83 ? -8.346 5.294 2.159 1.00 96.56 83 LEU A C 1
ATOM 650 O O . LEU A 1 83 ? -8.964 4.524 1.421 1.00 96.56 83 LEU A O 1
ATOM 654 N N . ARG A 1 84 ? -7.860 6.468 1.724 1.00 94.75 84 ARG A N 1
ATOM 655 C CA . ARG A 1 84 ? -7.998 6.919 0.325 1.00 94.75 84 ARG A CA 1
ATOM 656 C C . ARG A 1 84 ? -7.287 5.981 -0.646 1.00 94.75 84 ARG A C 1
ATOM 658 O O . ARG A 1 84 ? -7.826 5.655 -1.702 1.00 94.75 84 ARG A O 1
ATOM 665 N N . PHE A 1 85 ? -6.077 5.542 -0.306 1.00 95.69 85 PHE A N 1
ATOM 666 C CA . PHE A 1 85 ? -5.336 4.588 -1.129 1.00 95.69 85 PHE A CA 1
ATOM 667 C C . PHE A 1 85 ? -6.055 3.232 -1.212 1.00 95.69 85 PHE A C 1
ATOM 669 O O . PHE A 1 85 ? -6.255 2.703 -2.305 1.00 95.69 85 PHE A O 1
ATOM 676 N N . ARG A 1 86 ? -6.519 2.708 -0.074 1.00 96.75 86 ARG A N 1
ATOM 677 C CA . ARG A 1 86 ? -7.318 1.483 0.030 1.00 96.75 86 ARG A CA 1
ATOM 678 C C . ARG A 1 86 ? -8.563 1.547 -0.848 1.00 96.75 86 ARG A C 1
ATOM 680 O O . ARG A 1 86 ? -8.860 0.580 -1.538 1.00 96.75 86 ARG A O 1
ATOM 687 N N . GLU A 1 87 ? -9.284 2.662 -0.846 1.00 95.19 87 GLU A N 1
ATOM 688 C CA . GLU A 1 87 ? -10.490 2.803 -1.662 1.00 95.19 87 GLU A CA 1
ATOM 689 C C . GLU A 1 87 ? -10.184 2.719 -3.161 1.00 95.19 87 GLU A C 1
ATOM 691 O O . GLU A 1 87 ? -10.854 1.981 -3.881 1.00 95.19 87 GLU A O 1
ATOM 696 N N . ARG A 1 88 ? -9.094 3.347 -3.623 1.00 94.38 88 ARG A N 1
ATOM 697 C CA . ARG A 1 88 ? -8.625 3.204 -5.015 1.00 94.38 88 ARG A CA 1
ATOM 698 C C . ARG A 1 88 ? -8.317 1.748 -5.374 1.00 94.38 88 ARG A C 1
ATOM 700 O O . ARG A 1 88 ? -8.644 1.310 -6.474 1.00 94.38 88 ARG A O 1
ATOM 707 N N . LEU A 1 89 ? -7.708 0.997 -4.452 1.00 96.44 89 LEU A N 1
ATOM 708 C CA . LEU A 1 89 ? -7.441 -0.431 -4.639 1.00 96.44 89 LEU A CA 1
ATOM 709 C C . LEU A 1 89 ? -8.727 -1.264 -4.721 1.00 96.44 89 LEU A C 1
ATOM 711 O O . LEU A 1 89 ? -8.773 -2.223 -5.483 1.00 96.44 89 LEU A O 1
ATOM 715 N N . LEU A 1 90 ? -9.745 -0.921 -3.928 1.00 96.44 90 LEU A N 1
ATOM 716 C CA . LEU A 1 90 ? -11.006 -1.664 -3.846 1.00 96.44 90 LEU A CA 1
ATOM 717 C C . LEU A 1 90 ? -11.973 -1.360 -4.995 1.00 96.44 90 LEU A C 1
ATOM 719 O O . LEU A 1 90 ? -12.759 -2.231 -5.357 1.00 96.44 90 LEU A O 1
ATOM 723 N N . VAL A 1 91 ? -11.924 -0.150 -5.555 1.00 95.00 91 VAL A N 1
ATOM 724 C CA . VAL A 1 91 ? -12.738 0.249 -6.717 1.00 95.00 91 VAL A CA 1
ATOM 725 C C . VAL A 1 91 ? -12.231 -0.392 -8.012 1.00 95.00 91 VAL A C 1
ATOM 727 O O . VAL A 1 91 ? -13.010 -0.623 -8.933 1.00 95.00 91 VAL A O 1
ATOM 730 N N . ALA A 1 92 ? -10.932 -0.673 -8.106 1.00 95.00 92 ALA A N 1
ATOM 731 C CA . ALA A 1 92 ? -10.340 -1.268 -9.294 1.00 95.00 92 ALA A CA 1
ATOM 732 C C . ALA A 1 92 ? -10.564 -2.789 -9.369 1.00 95.00 92 ALA A C 1
ATOM 734 O O . ALA A 1 92 ? -10.420 -3.505 -8.381 1.00 95.00 92 ALA A O 1
ATOM 735 N N . ASP A 1 93 ? -10.784 -3.305 -10.581 1.00 93.56 93 ASP A N 1
ATOM 736 C CA . ASP A 1 93 ? -10.944 -4.752 -10.824 1.00 93.56 93 ASP A CA 1
ATOM 737 C C . ASP A 1 93 ? -9.669 -5.573 -10.557 1.00 93.56 93 ASP A C 1
ATOM 739 O O . ASP A 1 93 ? -9.709 -6.798 -10.412 1.00 93.56 93 ASP A O 1
ATOM 743 N N . SER A 1 94 ? -8.508 -4.914 -10.560 1.00 97.50 94 SER A N 1
ATOM 744 C CA . SER A 1 94 ? -7.212 -5.536 -10.307 1.00 97.50 94 SER A CA 1
ATOM 745 C C . SER A 1 94 ? -6.183 -4.512 -9.829 1.00 97.50 94 SER A C 1
ATOM 747 O O . SER A 1 94 ? -6.355 -3.301 -10.010 1.00 97.50 94 SER A O 1
ATOM 749 N N . LEU A 1 95 ? -5.066 -5.003 -9.290 1.00 97.50 95 LEU A N 1
ATOM 750 C CA . LEU A 1 95 ? -3.952 -4.166 -8.852 1.00 97.50 95 LEU A CA 1
ATOM 751 C C . LEU A 1 95 ? -3.337 -3.362 -10.007 1.00 97.50 95 LEU A C 1
ATOM 753 O O . LEU A 1 95 ? -3.001 -2.195 -9.839 1.00 97.50 95 LEU A O 1
ATOM 757 N N . GLU A 1 96 ? -3.225 -3.959 -11.193 1.00 97.31 96 GLU A N 1
ATOM 758 C CA . GLU A 1 96 ? -2.745 -3.296 -12.408 1.00 97.31 96 GLU A CA 1
ATOM 759 C C . GLU A 1 96 ? -3.695 -2.167 -12.828 1.00 97.31 96 GLU A C 1
ATOM 761 O O . GLU A 1 96 ? -3.232 -1.101 -13.226 1.00 97.31 96 GLU A O 1
ATOM 766 N N . SER A 1 97 ? -5.019 -2.377 -12.732 1.00 96.12 97 SER A N 1
ATOM 767 C CA . SER A 1 97 ? -6.004 -1.319 -13.012 1.00 96.12 97 SER A CA 1
ATOM 768 C C . SER A 1 97 ? -5.880 -0.187 -11.996 1.00 96.12 97 SER A C 1
ATOM 770 O O . SER A 1 97 ? -5.893 0.977 -12.390 1.00 96.12 97 SER A O 1
ATOM 772 N N . ALA A 1 98 ? -5.712 -0.514 -10.710 1.00 95.75 98 ALA A N 1
ATOM 773 C CA . ALA A 1 98 ? -5.507 0.482 -9.663 1.00 95.75 98 ALA A CA 1
ATOM 774 C C . ALA A 1 98 ? -4.238 1.304 -9.922 1.00 95.75 98 ALA A C 1
ATOM 776 O O . ALA A 1 98 ? -4.283 2.530 -9.873 1.00 95.75 98 ALA A O 1
ATOM 777 N N . TYR A 1 99 ? -3.131 0.633 -10.257 1.00 95.75 99 TYR A N 1
ATOM 778 C CA . TYR A 1 99 ? -1.854 1.264 -10.583 1.00 95.75 99 TYR A CA 1
ATOM 779 C C . TYR A 1 99 ? -1.963 2.189 -11.796 1.00 95.75 99 TYR A C 1
ATOM 781 O O . TYR A 1 99 ? -1.568 3.348 -11.715 1.00 95.75 99 TYR A O 1
ATOM 789 N N . ALA A 1 100 ? -2.544 1.714 -12.902 1.00 94.19 100 ALA A N 1
ATOM 790 C CA . ALA A 1 100 ? -2.755 2.539 -14.089 1.00 94.19 100 ALA A CA 1
ATOM 791 C C . ALA A 1 100 ? -3.650 3.752 -13.783 1.00 94.19 100 ALA A C 1
ATOM 793 O O . ALA A 1 100 ? -3.381 4.852 -14.262 1.00 94.19 100 ALA A O 1
ATOM 794 N N . GLY A 1 101 ? -4.676 3.563 -12.947 1.00 92.56 101 GLY A N 1
ATOM 795 C CA . GLY A 1 101 ? -5.571 4.623 -12.489 1.00 92.56 101 GLY A CA 1
ATOM 796 C C . GLY A 1 101 ? -4.886 5.712 -11.658 1.00 92.56 101 GLY A C 1
ATOM 797 O O . GLY A 1 101 ? -5.383 6.833 -11.633 1.00 92.56 101 GLY A O 1
ATOM 798 N N . LEU A 1 102 ? -3.729 5.443 -11.032 1.00 91.31 102 LEU A N 1
ATOM 799 C CA . LEU A 1 102 ? -2.974 6.467 -10.291 1.00 91.31 102 LEU A CA 1
ATOM 800 C C . LEU A 1 102 ? -2.468 7.602 -11.186 1.00 91.31 102 LEU A C 1
ATOM 802 O O . LEU A 1 102 ? -2.266 8.711 -10.700 1.00 91.31 102 LEU A O 1
ATOM 806 N N . PHE A 1 103 ? -2.262 7.321 -12.473 1.00 89.81 103 PHE A N 1
ATOM 807 C CA . PHE A 1 103 ? -1.700 8.254 -13.451 1.00 89.81 103 PHE A CA 1
ATOM 808 C C . PHE A 1 103 ? -2.754 8.822 -14.411 1.00 89.81 103 PHE A C 1
ATOM 810 O O . PHE A 1 103 ? -2.412 9.538 -15.351 1.00 89.81 103 PHE A O 1
ATOM 817 N N . GLN A 1 104 ? -4.030 8.491 -14.206 1.00 85.75 104 GLN A N 1
ATOM 818 C CA . GLN A 1 104 ? -5.140 9.026 -14.989 1.00 85.75 104 GLN A CA 1
ATOM 819 C C . GLN A 1 104 ? -5.698 10.276 -14.289 1.00 85.75 104 GLN A C 1
ATOM 821 O O . GLN A 1 104 ? -6.083 10.207 -13.125 1.00 85.75 104 GLN A O 1
ATOM 826 N N . GLY A 1 105 ? -5.760 11.411 -14.995 1.00 77.62 105 GLY A N 1
ATOM 827 C CA . GLY A 1 105 ? -6.267 12.691 -14.473 1.00 77.62 105 GLY A CA 1
ATOM 828 C C . GLY A 1 105 ? -5.208 13.799 -14.425 1.00 77.62 105 GLY A C 1
ATOM 829 O O . GLY A 1 105 ? -4.182 13.709 -15.094 1.00 77.62 105 GLY A O 1
ATOM 830 N N . ASP A 1 106 ? -5.464 14.843 -13.631 1.00 72.38 106 ASP A N 1
ATOM 831 C CA . ASP A 1 106 ? -4.632 16.060 -13.565 1.00 72.38 106 ASP A CA 1
ATOM 832 C C . ASP A 1 106 ? -3.348 15.906 -12.717 1.00 72.38 106 ASP A C 1
ATOM 834 O O . ASP A 1 106 ? -2.575 16.854 -12.574 1.00 72.38 106 ASP A O 1
ATOM 838 N N . GLY A 1 107 ? -3.090 14.716 -12.159 1.00 72.50 107 GLY A N 1
ATOM 839 C CA . GLY A 1 107 ? -1.8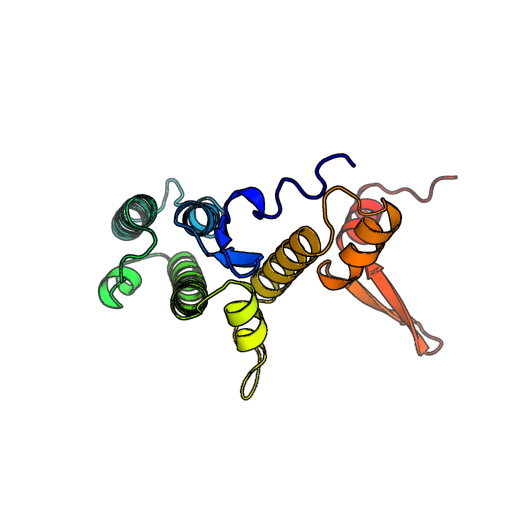69 14.412 -11.409 1.00 72.50 107 GLY A CA 1
ATOM 840 C C . GLY A 1 107 ? -1.973 13.174 -10.514 1.00 72.50 107 GLY A C 1
ATOM 841 O O . GLY A 1 107 ? -3.056 12.633 -10.294 1.00 72.50 107 GLY A O 1
ATOM 842 N N . VAL A 1 108 ? -0.827 12.735 -9.978 1.00 77.81 108 VAL A N 1
ATOM 843 C CA . VAL A 1 108 ? -0.737 11.608 -9.034 1.00 77.81 108 VAL A CA 1
ATOM 844 C C . VAL A 1 108 ? -0.921 12.126 -7.604 1.00 77.81 108 VAL A C 1
ATOM 846 O O . VAL A 1 108 ? 0.015 12.640 -7.000 1.00 77.81 108 VAL A O 1
ATOM 849 N N . ASP A 1 109 ? -2.127 11.976 -7.056 1.00 81.12 109 ASP A N 1
ATOM 850 C CA . ASP A 1 109 ? -2.478 12.343 -5.669 1.00 81.12 109 ASP A CA 1
ATOM 851 C C . ASP A 1 109 ? -2.368 11.139 -4.713 1.00 81.12 109 ASP A C 1
ATOM 853 O O . ASP A 1 109 ? -3.310 10.746 -4.020 1.00 81.12 109 ASP A O 1
ATOM 857 N N . VAL A 1 110 ? -1.225 10.454 -4.760 1.00 86.50 110 VAL A N 1
ATOM 858 C CA . VAL A 1 110 ? -0.909 9.320 -3.884 1.00 86.50 110 VAL A CA 1
ATOM 859 C C . VAL A 1 110 ? 0.561 9.420 -3.476 1.00 86.50 110 VAL A C 1
ATOM 861 O O . VAL A 1 110 ? 1.403 9.663 -4.343 1.00 86.50 110 VAL A O 1
ATOM 864 N N . PRO A 1 111 ? 0.902 9.210 -2.187 1.00 91.25 111 PRO A N 1
ATOM 865 C CA . PRO A 1 111 ? 2.289 9.219 -1.741 1.00 91.25 111 PRO A CA 1
ATOM 866 C C . PRO A 1 111 ? 3.204 8.324 -2.595 1.00 91.25 111 PRO A C 1
ATOM 868 O O . PRO A 1 111 ? 2.833 7.177 -2.878 1.00 91.25 111 PRO A O 1
ATOM 871 N N . PRO A 1 112 ? 4.426 8.784 -2.941 1.00 90.50 112 PRO A N 1
ATOM 872 C CA . PRO A 1 112 ? 5.366 8.025 -3.771 1.00 90.50 112 PRO A CA 1
ATOM 873 C C . PRO A 1 112 ? 5.641 6.608 -3.258 1.00 90.50 112 PRO A C 1
ATOM 875 O O . PRO A 1 112 ? 5.803 5.684 -4.051 1.00 90.50 112 PRO A O 1
ATOM 878 N N . LEU A 1 113 ? 5.615 6.410 -1.934 1.00 90.94 113 LEU A N 1
ATOM 879 C CA . LEU A 1 113 ? 5.797 5.104 -1.296 1.00 90.94 113 LEU A CA 1
ATOM 880 C C . LEU A 1 113 ? 4.841 4.035 -1.848 1.00 90.94 113 LEU A C 1
ATOM 882 O O . LEU A 1 113 ? 5.268 2.913 -2.126 1.00 90.94 113 LEU A O 1
ATOM 886 N N . PHE A 1 114 ? 3.559 4.363 -2.029 1.00 94.44 114 PHE A N 1
ATOM 887 C CA . PHE A 1 114 ? 2.591 3.403 -2.561 1.00 94.44 114 PHE A CA 1
ATOM 888 C C . PHE A 1 114 ? 2.842 3.119 -4.039 1.00 94.44 114 PHE A C 1
ATOM 890 O O . PHE A 1 114 ? 2.760 1.967 -4.460 1.00 94.44 114 PHE A O 1
ATOM 897 N N . VAL A 1 115 ? 3.207 4.143 -4.815 1.00 94.69 115 VAL A N 1
ATOM 898 C CA . VAL A 1 115 ? 3.548 3.988 -6.235 1.00 94.69 115 VAL A CA 1
ATOM 899 C C . VAL A 1 115 ? 4.747 3.052 -6.391 1.00 94.69 115 VAL A C 1
ATOM 901 O O . VAL A 1 115 ? 4.688 2.102 -7.175 1.00 94.69 115 VAL A O 1
ATOM 904 N N . HIS A 1 116 ? 5.804 3.261 -5.604 1.00 94.69 116 HIS A N 1
ATOM 905 C CA . HIS A 1 116 ? 6.999 2.417 -5.598 1.00 94.69 116 HIS A CA 1
ATOM 906 C C . HIS A 1 116 ? 6.671 0.975 -5.204 1.00 94.69 116 HIS A C 1
ATOM 908 O O . HIS A 1 116 ? 7.078 0.040 -5.892 1.00 94.69 116 HIS A O 1
ATOM 914 N N . GLN A 1 117 ? 5.877 0.776 -4.149 1.00 95.69 117 GLN A N 1
ATOM 915 C CA . GLN A 1 117 ? 5.480 -0.563 -3.722 1.00 95.69 117 GLN A CA 1
ATOM 916 C C . GLN A 1 117 ? 4.668 -1.296 -4.796 1.00 95.69 117 GLN A C 1
ATOM 918 O O . GLN A 1 117 ? 4.971 -2.446 -5.110 1.00 95.69 117 GLN A O 1
ATOM 923 N N . LEU A 1 118 ? 3.651 -0.649 -5.376 1.00 96.94 118 LEU A N 1
ATOM 924 C CA . LEU A 1 118 ? 2.864 -1.262 -6.446 1.00 96.94 118 LEU A CA 1
ATOM 925 C C . LEU A 1 118 ? 3.744 -1.579 -7.657 1.00 96.94 118 LEU A C 1
ATOM 927 O O . LEU A 1 118 ? 3.653 -2.674 -8.199 1.00 96.94 118 LEU A O 1
ATOM 931 N N . THR A 1 119 ? 4.661 -0.681 -8.019 1.00 97.06 119 THR A N 1
ATOM 932 C CA . THR A 1 119 ? 5.626 -0.913 -9.104 1.00 97.06 119 THR A CA 1
ATOM 933 C C . THR A 1 119 ? 6.484 -2.147 -8.827 1.00 97.06 119 THR A C 1
ATOM 935 O O . THR A 1 119 ? 6.605 -3.016 -9.688 1.00 97.06 119 THR A O 1
ATOM 938 N N . GLN A 1 120 ? 7.019 -2.285 -7.610 1.00 97.06 120 GLN A N 1
ATOM 939 C CA . GLN A 1 120 ? 7.793 -3.459 -7.205 1.00 97.06 120 GLN A CA 1
ATOM 940 C C . GLN A 1 120 ? 6.972 -4.754 -7.295 1.00 97.06 120 GLN A C 1
ATOM 942 O O . GLN A 1 120 ? 7.466 -5.757 -7.810 1.00 97.06 120 GLN A O 1
ATOM 947 N N . ILE A 1 121 ? 5.724 -4.745 -6.816 1.00 97.25 121 ILE A N 1
ATOM 948 C CA . ILE A 1 121 ? 4.822 -5.906 -6.869 1.00 97.25 121 ILE A CA 1
ATOM 949 C C . ILE A 1 121 ? 4.537 -6.307 -8.317 1.00 97.25 121 ILE A C 1
ATOM 951 O O . ILE A 1 121 ? 4.606 -7.488 -8.653 1.00 97.25 121 ILE A O 1
ATOM 955 N N . LEU A 1 122 ? 4.238 -5.337 -9.182 1.00 97.25 122 LEU A N 1
ATOM 956 C CA . LEU A 1 122 ? 3.950 -5.593 -10.591 1.00 97.25 122 LEU A CA 1
ATOM 957 C C . LEU A 1 122 ? 5.181 -6.123 -11.328 1.00 97.25 122 LEU A C 1
ATOM 959 O O . LEU A 1 122 ? 5.074 -7.074 -12.095 1.00 97.25 122 LEU A O 1
ATOM 963 N N . LEU A 1 123 ? 6.369 -5.593 -11.041 1.00 96.69 123 LEU A N 1
ATOM 964 C CA . LEU A 1 123 ? 7.614 -6.136 -11.585 1.00 96.69 123 LEU A CA 1
ATOM 965 C C . LEU A 1 123 ? 7.880 -7.548 -11.070 1.00 96.69 123 LEU A C 1
ATOM 967 O O . LEU A 1 123 ? 8.266 -8.407 -11.853 1.00 96.69 123 LEU A O 1
ATOM 971 N N . ARG A 1 124 ? 7.609 -7.829 -9.790 1.00 95.19 124 ARG A N 1
ATOM 972 C CA . ARG A 1 124 ? 7.685 -9.188 -9.234 1.00 95.19 124 ARG A CA 1
ATOM 973 C C . ARG A 1 124 ? 6.697 -10.144 -9.900 1.00 95.19 124 ARG A C 1
ATOM 975 O O . ARG A 1 124 ? 6.958 -11.342 -9.938 1.00 95.19 124 ARG A O 1
ATOM 982 N N . HIS A 1 125 ? 5.567 -9.640 -10.378 1.00 95.38 125 HIS A N 1
ATOM 983 C CA . HIS A 1 125 ? 4.579 -10.429 -11.097 1.00 95.38 125 HIS A CA 1
ATOM 984 C C . HIS A 1 125 ? 5.021 -10.739 -12.531 1.00 95.38 125 HIS A C 1
ATOM 986 O O . HIS A 1 125 ? 4.949 -11.886 -12.964 1.00 95.38 125 HIS A O 1
ATOM 992 N N . ILE A 1 126 ? 5.520 -9.721 -13.240 1.00 94.56 126 ILE A N 1
ATOM 993 C CA . ILE A 1 126 ? 6.012 -9.822 -14.622 1.00 94.56 126 ILE A CA 1
ATOM 994 C C . ILE A 1 126 ? 7.260 -10.708 -14.688 1.00 94.56 126 ILE A C 1
ATOM 996 O O . ILE A 1 126 ? 7.383 -11.564 -15.563 1.00 94.56 126 ILE A O 1
ATOM 1000 N N . LEU A 1 127 ? 8.185 -10.515 -13.748 1.00 93.12 127 LEU A N 1
ATOM 1001 C CA . LEU A 1 127 ? 9.371 -11.340 -13.587 1.00 93.12 127 LEU A CA 1
ATOM 1002 C C . LEU A 1 127 ? 8.960 -12.641 -12.893 1.00 93.12 127 LEU A C 1
ATOM 1004 O O . LEU A 1 127 ? 8.830 -12.721 -11.672 1.00 93.12 127 LEU A O 1
ATOM 1008 N N . THR A 1 128 ? 8.716 -13.678 -13.683 1.00 87.38 128 THR A N 1
ATOM 1009 C CA . THR A 1 128 ? 8.341 -14.998 -13.171 1.00 87.38 128 THR A CA 1
ATOM 1010 C C . THR A 1 128 ? 9.504 -15.651 -12.406 1.00 87.38 128 THR A C 1
ATOM 1012 O O . THR A 1 128 ? 10.600 -15.103 -12.272 1.00 87.38 128 THR A O 1
ATOM 1015 N N . SER A 1 129 ? 9.309 -16.879 -11.916 1.00 83.88 129 SER A N 1
ATOM 1016 C CA . SER A 1 129 ? 10.373 -17.658 -11.261 1.00 83.88 129 SER A CA 1
ATOM 1017 C C . SER A 1 129 ? 11.582 -17.974 -12.159 1.00 83.88 129 SER A C 1
ATOM 1019 O O . SER A 1 129 ? 12.598 -18.469 -11.651 1.00 83.88 129 SER A O 1
ATOM 1021 N N . GLU A 1 130 ? 11.469 -17.708 -13.461 1.00 88.00 130 GLU A N 1
ATOM 1022 C CA . GLU A 1 130 ? 12.489 -17.933 -14.490 1.00 88.00 130 GLU A CA 1
ATOM 1023 C C . GLU A 1 130 ? 13.320 -16.687 -14.820 1.00 88.00 130 GLU A C 1
ATOM 1025 O O . GLU A 1 130 ? 14.290 -16.806 -15.565 1.00 88.00 130 GLU A O 1
ATOM 1030 N N . ALA A 1 131 ? 12.981 -15.521 -14.256 1.00 89.94 131 ALA A N 1
ATOM 1031 C CA . ALA A 1 131 ? 13.722 -14.286 -14.496 1.00 89.94 131 ALA A CA 1
ATOM 1032 C C . ALA A 1 131 ? 15.221 -14.467 -14.216 1.00 89.94 131 ALA A C 1
ATOM 1034 O O . ALA A 1 131 ? 15.615 -15.143 -13.263 1.00 89.94 131 ALA A O 1
ATOM 1035 N N . HIS A 1 132 ? 16.067 -13.850 -15.034 1.00 92.62 132 HIS A N 1
ATOM 1036 C CA . HIS A 1 132 ? 17.503 -13.829 -14.809 1.00 92.62 132 HIS A CA 1
ATOM 1037 C C . HIS A 1 132 ? 17.830 -12.868 -13.646 1.00 92.62 132 HIS A C 1
ATOM 1039 O O . HIS A 1 132 ? 17.228 -11.795 -13.552 1.00 92.62 132 HIS A O 1
ATOM 1045 N N . PRO A 1 133 ? 18.826 -13.157 -12.782 1.00 91.75 133 PRO A N 1
ATOM 1046 C CA . PRO A 1 133 ? 19.161 -12.279 -11.653 1.00 91.75 133 PRO A CA 1
ATOM 1047 C C . PRO A 1 133 ? 19.437 -10.821 -12.051 1.00 91.75 133 PRO A C 1
ATOM 1049 O O . PRO A 1 133 ? 19.108 -9.894 -11.314 1.00 91.75 133 PRO A O 1
ATOM 1052 N N . MET A 1 134 ? 20.011 -10.611 -13.240 1.00 92.88 134 MET A N 1
ATOM 1053 C CA . MET A 1 134 ? 20.258 -9.268 -13.775 1.00 92.88 134 MET A CA 1
ATOM 1054 C C . MET A 1 134 ? 18.967 -8.524 -14.141 1.00 92.88 134 MET A C 1
ATOM 1056 O O . MET A 1 134 ? 18.908 -7.313 -13.968 1.00 92.88 134 MET A O 1
ATOM 1060 N N . GLU A 1 135 ? 17.927 -9.219 -14.607 1.00 94.19 135 GLU A N 1
ATOM 1061 C CA . GLU A 1 135 ? 16.630 -8.601 -14.921 1.00 94.19 135 GLU A CA 1
ATOM 1062 C C . GLU A 1 135 ? 15.939 -8.123 -13.645 1.00 94.19 135 GLU A C 1
ATOM 1064 O O . GLU A 1 135 ? 15.450 -6.992 -13.591 1.00 94.19 135 GLU A O 1
ATOM 1069 N N . ALA A 1 136 ? 15.977 -8.945 -12.589 1.00 92.88 136 ALA A N 1
ATOM 1070 C CA . ALA A 1 136 ? 15.507 -8.542 -11.270 1.00 92.88 136 ALA A CA 1
ATOM 1071 C C . ALA A 1 136 ? 16.278 -7.311 -10.776 1.00 92.88 136 ALA A C 1
ATOM 1073 O O . ALA A 1 136 ? 15.666 -6.307 -10.426 1.00 92.88 136 ALA A O 1
ATOM 1074 N N . ARG A 1 137 ? 17.617 -7.330 -10.837 1.00 91.81 137 ARG A N 1
ATOM 1075 C CA . ARG A 1 137 ? 18.434 -6.193 -10.388 1.00 91.81 137 ARG A CA 1
ATOM 1076 C C . ARG A 1 137 ? 18.184 -4.918 -11.196 1.00 91.81 137 ARG A C 1
ATOM 1078 O O . ARG A 1 137 ? 18.088 -3.850 -10.602 1.00 91.81 137 ARG A O 1
ATOM 1085 N N . ALA A 1 138 ? 18.060 -5.011 -12.519 1.00 92.94 138 ALA A N 1
ATOM 1086 C CA . ALA A 1 138 ? 17.758 -3.861 -13.371 1.00 92.94 138 ALA A CA 1
ATOM 1087 C C . ALA A 1 138 ? 16.374 -3.267 -13.059 1.00 92.94 138 ALA A C 1
ATOM 1089 O O . ALA A 1 138 ? 16.211 -2.050 -13.019 1.00 92.94 138 ALA A O 1
ATOM 1090 N N . SER A 1 139 ? 15.394 -4.121 -12.760 1.00 94.75 139 SER A N 1
ATOM 1091 C CA . SER A 1 139 ? 14.029 -3.701 -12.426 1.00 94.75 139 SER A CA 1
ATOM 1092 C C . SER A 1 139 ? 13.939 -2.900 -11.126 1.00 94.75 139 SER A C 1
ATOM 1094 O O . SER A 1 139 ? 13.016 -2.107 -10.960 1.00 94.75 139 SER A O 1
ATOM 1096 N N . GLU A 1 140 ? 14.918 -3.026 -10.225 1.00 93.62 140 GLU A N 1
ATOM 1097 C CA . GLU A 1 140 ? 14.985 -2.203 -9.012 1.00 93.62 140 GLU A CA 1
ATOM 1098 C C . GLU A 1 140 ? 15.078 -0.701 -9.303 1.00 93.62 140 GLU A C 1
ATOM 1100 O O . GLU A 1 140 ? 14.588 0.108 -8.516 1.00 93.62 140 GLU A O 1
ATOM 1105 N N . MET A 1 141 ? 15.624 -0.310 -10.458 1.00 92.19 141 MET A N 1
ATOM 1106 C CA . MET A 1 141 ? 15.712 1.097 -10.867 1.00 92.19 141 MET A CA 1
ATOM 1107 C C . MET A 1 141 ? 14.342 1.764 -11.051 1.00 92.19 141 MET A C 1
ATOM 1109 O O . MET A 1 141 ? 14.258 2.987 -11.047 1.00 92.19 141 MET A O 1
ATOM 1113 N N . LEU A 1 142 ? 13.274 0.978 -11.221 1.00 93.25 142 LEU A N 1
ATOM 1114 C CA . LEU A 1 142 ? 11.926 1.485 -11.481 1.00 93.25 142 LEU A CA 1
ATOM 1115 C C . LEU A 1 142 ? 11.143 1.820 -10.206 1.00 93.25 142 LEU A C 1
ATOM 1117 O O . LEU A 1 142 ? 10.123 2.498 -10.288 1.00 93.25 142 LEU A O 1
ATOM 1121 N N . PHE A 1 143 ? 11.586 1.344 -9.040 1.00 93.69 143 PHE A N 1
ATOM 1122 C CA . PHE A 1 143 ? 10.878 1.570 -7.775 1.00 93.69 143 PHE A CA 1
ATOM 1123 C C . PHE A 1 143 ? 11.767 2.039 -6.623 1.00 93.69 143 PHE A C 1
ATOM 1125 O O . PHE A 1 143 ? 11.247 2.423 -5.577 1.00 93.69 143 PHE A O 1
ATOM 1132 N N . ARG A 1 144 ? 13.095 1.998 -6.766 1.00 92.56 144 ARG A N 1
ATOM 1133 C CA . ARG A 1 144 ? 14.006 2.507 -5.736 1.00 92.56 144 ARG A CA 1
ATOM 1134 C C . ARG A 1 144 ? 14.297 3.982 -5.974 1.00 92.56 144 ARG A C 1
ATOM 1136 O O . ARG A 1 144 ? 14.641 4.382 -7.087 1.00 92.56 144 ARG A O 1
ATOM 1143 N N . THR A 1 145 ? 14.181 4.781 -4.917 1.00 90.88 145 THR A N 1
ATOM 1144 C CA . THR A 1 145 ? 14.458 6.219 -4.949 1.00 90.88 145 THR A CA 1
ATOM 1145 C C . THR A 1 145 ? 15.896 6.484 -5.390 1.00 90.88 145 THR A C 1
ATOM 1147 O O . THR A 1 145 ? 16.840 5.873 -4.887 1.00 90.88 145 THR A O 1
ATOM 1150 N N . GLN A 1 146 ? 16.062 7.414 -6.330 1.00 90.38 146 GLN A N 1
ATOM 1151 C CA . GLN A 1 146 ? 17.370 7.852 -6.809 1.00 90.38 146 GLN A CA 1
ATOM 1152 C C . GLN A 1 146 ? 17.702 9.226 -6.221 1.00 90.38 146 GLN A C 1
ATOM 1154 O O . GLN A 1 146 ? 16.915 10.165 -6.335 1.00 90.38 146 GLN A O 1
ATOM 1159 N N . LYS A 1 147 ? 18.892 9.366 -5.640 1.00 89.00 147 LYS A N 1
ATOM 1160 C CA . LYS A 1 147 ? 19.495 10.657 -5.311 1.00 89.00 147 LYS A CA 1
ATOM 1161 C C . LYS A 1 147 ? 20.088 11.262 -6.572 1.00 89.00 147 LYS A C 1
ATOM 1163 O O . LYS A 1 147 ? 20.952 10.659 -7.207 1.00 89.00 147 LYS A O 1
ATOM 1168 N N . ILE A 1 148 ? 19.615 12.456 -6.911 1.00 91.00 148 ILE A N 1
ATOM 1169 C CA . ILE A 1 148 ? 20.078 13.213 -8.070 1.00 91.00 148 ILE A CA 1
ATOM 1170 C C . ILE A 1 148 ? 21.006 14.330 -7.600 1.00 91.00 148 ILE A C 1
ATOM 1172 O O . ILE A 1 148 ? 20.638 15.126 -6.737 1.00 91.00 148 ILE A O 1
ATOM 1176 N N . ALA A 1 149 ? 22.199 14.403 -8.185 1.00 89.38 149 ALA A N 1
ATOM 1177 C CA . ALA A 1 149 ? 23.150 15.485 -7.969 1.00 89.38 149 ALA A CA 1
ATOM 1178 C C . ALA A 1 149 ? 23.547 16.103 -9.311 1.00 89.38 149 ALA A C 1
ATOM 1180 O O . ALA A 1 149 ? 23.842 15.389 -10.269 1.00 89.38 149 ALA A O 1
ATOM 1181 N N . VAL A 1 150 ? 23.576 17.434 -9.366 1.00 92.06 150 VAL A N 1
ATOM 1182 C CA . VAL A 1 150 ? 24.101 18.180 -10.514 1.00 92.06 150 VAL A CA 1
ATOM 1183 C C . VAL A 1 150 ? 25.521 18.615 -10.174 1.00 92.06 150 VAL A C 1
ATOM 1185 O O . VAL A 1 150 ? 25.742 19.330 -9.197 1.00 92.06 150 VAL A O 1
ATOM 1188 N N . MET A 1 151 ? 26.487 18.133 -10.948 1.00 90.25 151 MET A N 1
ATOM 1189 C CA . MET A 1 151 ? 27.903 18.432 -10.772 1.00 90.25 151 MET A CA 1
ATOM 1190 C C . MET A 1 151 ? 28.242 19.831 -11.303 1.00 90.25 151 MET A C 1
ATOM 1192 O O . MET A 1 151 ? 27.481 20.435 -12.059 1.00 90.25 151 MET A O 1
ATOM 1196 N N . ALA A 1 152 ? 29.401 20.363 -10.907 1.00 89.94 152 ALA A N 1
ATOM 1197 C CA . ALA A 1 152 ? 29.827 21.715 -11.279 1.00 89.94 152 ALA A CA 1
ATOM 1198 C C . ALA A 1 152 ? 30.029 21.908 -12.797 1.00 89.94 152 ALA A C 1
ATOM 1200 O O . ALA A 1 152 ? 29.933 23.030 -13.287 1.00 89.94 152 ALA A O 1
ATOM 1201 N N . ASP A 1 153 ? 30.288 20.828 -13.536 1.00 92.62 153 ASP A N 1
ATOM 1202 C CA . ASP A 1 153 ? 30.386 20.802 -15.000 1.00 92.62 153 ASP A CA 1
ATOM 1203 C C . ASP A 1 153 ? 29.024 20.621 -15.701 1.00 92.62 153 ASP A C 1
ATOM 1205 O O . ASP A 1 153 ? 28.959 20.553 -16.927 1.00 92.62 153 ASP A O 1
ATOM 1209 N N . GLY A 1 154 ? 27.931 20.563 -14.933 1.00 90.69 154 GLY A N 1
ATOM 1210 C CA . GLY A 1 154 ? 26.573 20.363 -15.430 1.00 90.69 154 GLY A CA 1
ATOM 1211 C C . GLY A 1 154 ? 26.181 18.898 -15.632 1.00 90.69 154 GLY A C 1
ATOM 1212 O O . GLY A 1 154 ? 25.051 18.641 -16.050 1.00 90.69 154 GLY A O 1
ATOM 1213 N N . ALA A 1 155 ? 27.059 17.933 -15.332 1.00 91.81 155 ALA A N 1
ATOM 1214 C CA . ALA A 1 155 ? 26.701 16.520 -15.399 1.00 91.81 155 ALA A CA 1
ATOM 1215 C C . ALA A 1 155 ? 25.653 16.163 -14.332 1.00 91.81 155 ALA A C 1
ATOM 1217 O O . ALA A 1 155 ? 25.734 16.602 -13.183 1.00 91.81 155 ALA A O 1
ATOM 1218 N N . VAL A 1 156 ? 24.670 15.338 -14.702 1.00 90.94 156 VAL A N 1
ATOM 1219 C CA . VAL A 1 156 ? 23.659 14.816 -13.773 1.00 90.94 156 VAL A CA 1
ATOM 1220 C C . VAL A 1 156 ? 24.048 13.404 -13.368 1.00 90.94 156 VAL A C 1
ATOM 1222 O O . VAL A 1 156 ? 24.164 12.515 -14.211 1.00 90.94 156 VAL A O 1
ATOM 1225 N N . MET A 1 157 ? 24.223 13.197 -12.068 1.00 89.31 157 MET A N 1
ATOM 1226 C CA . MET A 1 157 ? 24.476 11.891 -11.479 1.00 89.31 157 MET A CA 1
ATOM 1227 C C . MET A 1 157 ? 23.221 11.406 -10.758 1.00 89.31 157 MET A C 1
ATOM 1229 O O . MET A 1 157 ? 22.621 12.153 -9.986 1.00 89.31 157 MET A O 1
ATOM 1233 N N . ALA A 1 158 ? 22.854 10.150 -11.001 1.00 88.94 158 ALA A N 1
ATOM 1234 C CA . ALA A 1 158 ? 21.800 9.448 -10.284 1.00 88.94 158 ALA A CA 1
ATOM 1235 C C . ALA A 1 158 ? 22.407 8.254 -9.547 1.00 88.94 158 ALA A C 1
ATOM 1237 O O . ALA A 1 158 ? 23.166 7.482 -10.136 1.00 88.94 158 ALA A O 1
ATOM 1238 N N . ALA A 1 159 ? 22.082 8.113 -8.268 1.00 86.94 159 ALA A N 1
ATOM 1239 C CA . ALA A 1 159 ? 22.524 6.990 -7.457 1.00 86.94 159 ALA A CA 1
ATOM 1240 C C . ALA A 1 159 ? 21.389 6.489 -6.568 1.00 86.94 159 ALA A C 1
ATOM 1242 O O . ALA A 1 159 ? 20.623 7.281 -6.026 1.00 86.94 159 ALA A O 1
ATOM 1243 N N . ASP A 1 160 ? 21.315 5.175 -6.380 1.00 89.00 160 ASP A N 1
ATOM 1244 C CA . ASP A 1 160 ? 20.346 4.551 -5.483 1.00 89.00 160 ASP A CA 1
ATOM 1245 C C . ASP A 1 160 ? 20.502 5.086 -4.052 1.00 89.00 160 ASP A C 1
ATOM 1247 O O . ASP A 1 160 ? 21.572 4.964 -3.451 1.00 89.00 160 ASP A O 1
ATOM 1251 N N . GLU A 1 161 ? 19.430 5.659 -3.505 1.00 89.12 161 GLU A N 1
ATOM 1252 C CA . GLU A 1 161 ? 19.440 6.349 -2.213 1.00 89.12 161 GLU A CA 1
ATOM 1253 C C . GLU A 1 161 ? 19.948 5.456 -1.081 1.00 89.12 161 GLU A C 1
ATOM 1255 O O . GLU A 1 161 ? 20.871 5.837 -0.364 1.00 89.12 161 GLU A O 1
ATOM 1260 N N . THR A 1 162 ? 19.414 4.237 -0.965 1.00 86.25 162 THR A N 1
ATOM 1261 C CA . THR A 1 162 ? 19.819 3.311 0.101 1.00 86.25 162 THR A CA 1
ATOM 1262 C C . THR A 1 162 ? 21.298 2.944 -0.007 1.00 86.25 162 THR A C 1
ATOM 1264 O O . THR A 1 162 ? 21.967 2.785 1.009 1.00 86.25 162 THR A O 1
ATOM 1267 N N . THR A 1 163 ? 21.820 2.790 -1.230 1.00 85.00 163 THR A N 1
ATOM 1268 C CA . THR A 1 163 ? 23.242 2.492 -1.450 1.00 85.00 163 THR A CA 1
ATOM 1269 C C . THR A 1 163 ? 24.109 3.667 -1.008 1.00 85.00 163 THR A C 1
ATOM 1271 O O . THR A 1 163 ? 25.112 3.461 -0.328 1.00 85.00 163 THR A O 1
ATOM 1274 N N . VAL A 1 164 ? 23.713 4.898 -1.345 1.00 85.69 164 VAL A N 1
ATOM 1275 C CA . VAL A 1 164 ? 24.409 6.114 -0.898 1.00 85.69 164 VAL A CA 1
ATOM 1276 C C . VAL A 1 164 ? 24.393 6.223 0.627 1.00 85.69 164 VAL A C 1
ATOM 1278 O O . VAL A 1 164 ? 25.438 6.475 1.222 1.00 85.69 164 VAL A O 1
ATOM 1281 N N . ASP A 1 165 ? 23.247 5.989 1.266 1.00 86.19 165 ASP A N 1
ATOM 1282 C CA . ASP A 1 165 ? 23.098 6.096 2.724 1.00 86.19 165 ASP A CA 1
ATOM 1283 C C . ASP A 1 165 ? 23.897 5.027 3.470 1.00 86.19 165 ASP A C 1
ATOM 1285 O O . ASP A 1 165 ? 24.555 5.315 4.475 1.00 86.19 165 ASP A O 1
ATOM 1289 N N . LEU A 1 166 ? 23.908 3.799 2.945 1.00 84.38 166 LEU A N 1
ATOM 1290 C CA . LEU A 1 166 ? 24.753 2.733 3.466 1.00 84.38 166 LEU A CA 1
ATOM 1291 C C . LEU A 1 166 ? 26.232 3.128 3.378 1.00 84.38 166 LEU A C 1
ATOM 1293 O O . LEU A 1 166 ? 26.938 3.073 4.377 1.00 84.38 166 LEU A O 1
ATOM 1297 N N . LEU A 1 167 ? 26.697 3.595 2.216 1.00 81.50 167 LEU A N 1
ATOM 1298 C CA . LEU A 1 167 ? 28.100 3.981 2.027 1.00 81.50 167 LEU A CA 1
ATOM 1299 C C . LEU A 1 167 ? 28.505 5.193 2.880 1.00 81.50 167 LEU A C 1
ATOM 1301 O O . LEU A 1 167 ? 29.635 5.243 3.374 1.00 81.50 167 LEU A O 1
ATOM 1305 N N . ALA A 1 168 ? 27.589 6.142 3.090 1.00 78.94 168 ALA A N 1
ATOM 1306 C CA . ALA A 1 168 ? 27.799 7.301 3.954 1.00 78.94 168 ALA A CA 1
ATOM 1307 C C . ALA A 1 168 ? 27.939 6.905 5.432 1.00 78.94 168 ALA A C 1
ATOM 1309 O O . ALA A 1 168 ? 28.749 7.485 6.154 1.00 78.94 168 ALA A O 1
ATOM 1310 N N . THR A 1 169 ? 27.187 5.896 5.879 1.00 73.62 169 THR A N 1
ATOM 1311 C CA . THR A 1 169 ? 27.240 5.398 7.262 1.00 73.62 169 THR A CA 1
ATOM 1312 C C . THR A 1 169 ? 28.403 4.435 7.506 1.00 73.62 169 THR A C 1
ATOM 1314 O O . THR A 1 169 ? 28.964 4.432 8.601 1.00 73.62 169 THR A O 1
ATOM 1317 N N . THR A 1 170 ? 28.836 3.662 6.503 1.00 68.62 170 THR A N 1
ATOM 1318 C CA . THR A 1 170 ? 29.912 2.666 6.660 1.00 68.62 170 THR A CA 1
ATOM 1319 C C . THR A 1 170 ? 31.335 3.200 6.466 1.00 68.62 170 THR A C 1
ATOM 1321 O O . THR A 1 170 ? 32.269 2.418 6.606 1.00 68.62 170 THR A O 1
ATOM 1324 N N . SER A 1 171 ? 31.537 4.493 6.156 1.00 57.56 171 SER A N 1
ATOM 1325 C CA . SER A 1 171 ? 32.869 5.110 5.943 1.00 57.56 171 SER A CA 1
ATOM 1326 C C . SER A 1 171 ? 33.832 4.224 5.134 1.00 57.56 171 SER A C 1
ATOM 1328 O O . SER A 1 171 ? 34.910 3.867 5.606 1.00 57.56 171 SER A O 1
ATOM 1330 N N . GLY A 1 172 ? 33.439 3.829 3.921 1.00 46.38 172 GLY A N 1
ATOM 1331 C CA . GLY A 1 172 ? 34.196 2.844 3.150 1.00 46.38 172 GLY A CA 1
ATOM 1332 C C . GLY A 1 172 ? 34.210 3.113 1.654 1.00 46.38 172 GLY A C 1
ATOM 1333 O O . GLY A 1 172 ? 33.499 2.453 0.904 1.00 46.38 172 GLY A O 1
ATOM 1334 N N . PHE A 1 173 ? 35.103 4.002 1.210 1.00 49.66 173 PHE A N 1
ATOM 1335 C CA . PHE A 1 173 ? 35.881 3.669 0.019 1.00 49.66 173 PHE A CA 1
ATOM 1336 C C . PHE A 1 173 ? 36.753 2.479 0.423 1.00 49.66 173 PHE A C 1
ATOM 1338 O O . PHE A 1 173 ? 37.681 2.633 1.216 1.00 49.66 173 PHE A O 1
ATOM 1345 N N . GLY A 1 174 ? 36.405 1.281 -0.042 1.00 50.38 174 GLY A N 1
ATOM 1346 C CA . GLY A 1 174 ? 37.329 0.157 0.024 1.00 50.38 174 GLY A CA 1
ATOM 1347 C C . GLY A 1 174 ? 38.617 0.541 -0.705 1.00 50.38 174 GLY A C 1
ATOM 1348 O O . GLY A 1 174 ? 38.557 0.989 -1.851 1.00 50.38 174 GLY A O 1
ATOM 1349 N N . SER A 1 175 ? 39.749 0.426 -0.008 1.00 36.44 175 SER A N 1
ATOM 1350 C CA . SER A 1 175 ? 41.067 0.296 -0.637 1.00 36.44 175 SER A CA 1
ATOM 1351 C C . SER A 1 175 ? 41.151 -0.991 -1.449 1.00 36.44 175 SER A C 1
ATOM 1353 O O . SER A 1 175 ? 40.425 -1.954 -1.115 1.00 36.44 175 SER A O 1
#

Sequence (175 aa):
MPDFWPSCGYRLLTQRDDGRLAVTDDFLRSYLLRLELAPIAESCAAELELHDALLAHPRQSVDTGDLAAIADADARENYGIWLRFRERLLVADSLESAYAGLFQGDGVDVPPLFVHQLTQILLRHILTSEAHPMEARASEMLFRTQKIAVMADGAVMAADETTVDLLATTSGFGS

Secondary structure (DSSP, 8-state):
-----TTSSGGGSEE-TTSPEEP-HHHHHHHHTSTTTS--TT--HHHHHHHHHHHH-TT----HHHHHT-S-HHHHHHHHHHHHHHHHHHHSSSHHHHHHHTTSSSS--S-HHHHHHHHHHHHHHHS-TT--HHHHHHHGGGTS-EEEEE-TTS-EEEEEHHHHHHHHHHT----